Protein AF-A0A529MGY0-F1 (afdb_monomer)

Mean predicted aligned error: 5.22 Å

Sequence (104 aa):
DRMPMLARAEAEGRIRGDITIVPWANPIGRAQYHFGEHQGRFHLGTRNNFNRGFPLLAAPDASLLPDTRLGTPDQRLKIRLLQLSLGHNIVLDLHCDDEGLPYL

Secondary structure (DSSP, 8-state):
---HHHHHHHHTT---S-----TTS-HHHHT-EETTEE--SB-TTT--BTTS-PPPPSSS-GGGSPP-TTS-HHHHHHHHHHHHHTT-S--------SS-----

Radius o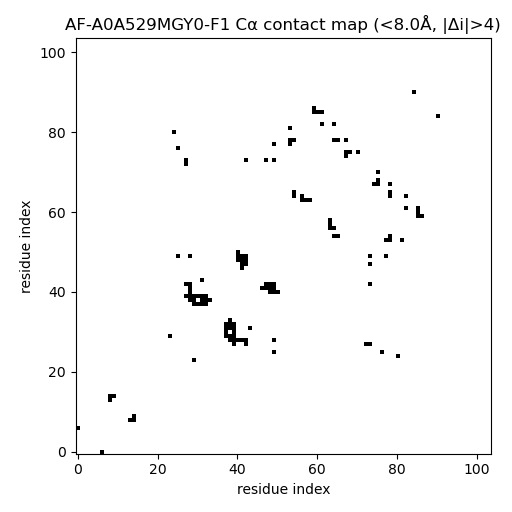f gyration: 16.62 Å; Cα contacts (8 Å, |Δi|>4): 69; chains: 1; bounding box: 34×37×43 Å

Solvent-accessible surface area (backbone atoms only — not comparable to full-atom values): 7188 Å² total; per-residue (Å²): 123,98,52,61,72,58,56,49,34,50,77,69,64,70,58,91,67,91,82,88,82,71,79,69,78,55,59,66,25,74,70,31,64,58,98,86,41,79,43,50,63,37,42,85,92,76,65,45,46,71,93,52,88,68,86,84,63,99,54,89,48,78,86,72,56,80,91,40,91,87,45,53,73,69,54,39,49,47,52,51,53,50,59,70,48,50,89,54,95,74,83,86,84,91,78,88,71,96,83,66,79,85,85,127

Nearest PDB structures (foldseek):
  8ein-assembly2_D  TM=5.910E-01  e=8.935E-02  Acinetobacter baylyi ADP1

Foldseek 3Di:
DVCVVVVVCVVVVVDPDDDDDDPPLPVQQQPDDDPNHRRNQARPVPRHGLPDDQDDAPDLDLVRQDDCPVPDPSNVSSNVVSVVCRPDPDDDDDDDDPDDDPDD

Structure (mmCIF, N/CA/C/O backbone):
data_AF-A0A529MGY0-F1
#
_entry.id   AF-A0A529MGY0-F1
#
loop_
_atom_site.group_PDB
_atom_site.id
_atom_site.type_symbol
_atom_site.label_atom_id
_atom_site.label_alt_id
_atom_site.label_comp_id
_atom_site.label_asym_id
_atom_site.label_entity_id
_atom_site.label_seq_id
_atom_site.pdbx_PDB_ins_code
_atom_site.Cartn_x
_atom_site.Cartn_y
_atom_site.Cartn_z
_atom_site.occupancy
_atom_site.B_iso_or_equiv
_atom_site.auth_seq_id
_atom_site.auth_comp_id
_atom_site.auth_asym_id
_atom_site.auth_atom_id
_atom_site.pdbx_PDB_model_num
ATOM 1 N N . ASP A 1 1 ? 5.292 10.718 19.913 1.00 57.34 1 ASP A N 1
ATOM 2 C CA . ASP A 1 1 ? 4.650 9.559 19.269 1.00 57.34 1 ASP A CA 1
ATOM 3 C C . ASP A 1 1 ? 4.441 9.803 17.789 1.00 57.34 1 ASP A C 1
ATOM 5 O O . ASP A 1 1 ? 4.138 10.934 17.426 1.00 57.34 1 ASP A O 1
ATOM 9 N N . ARG A 1 2 ? 4.616 8.789 16.930 1.00 75.69 2 ARG A N 1
ATOM 10 C CA . ARG A 1 2 ? 4.496 8.971 15.465 1.00 75.69 2 ARG A CA 1
ATOM 11 C C . ARG A 1 2 ? 3.045 9.151 14.990 1.00 75.69 2 ARG A C 1
ATOM 13 O O . ARG A 1 2 ? 2.852 9.600 13.867 1.00 75.69 2 ARG A O 1
ATOM 20 N N . MET A 1 3 ? 2.042 8.836 15.822 1.00 89.06 3 MET A N 1
ATOM 21 C CA . MET A 1 3 ? 0.610 8.951 15.487 1.00 89.06 3 MET A CA 1
ATOM 22 C C . MET A 1 3 ? -0.229 9.392 16.708 1.00 89.06 3 MET A C 1
ATOM 24 O O . MET A 1 3 ? -0.945 8.582 17.298 1.00 89.06 3 MET A O 1
ATOM 28 N N . PRO A 1 4 ? -0.161 10.674 17.116 1.00 93.44 4 PRO A N 1
ATOM 29 C CA . PRO A 1 4 ? -0.720 11.139 18.391 1.00 93.44 4 PRO A CA 1
ATOM 30 C C . PRO A 1 4 ? -2.245 10.989 18.498 1.00 93.44 4 PRO A C 1
ATOM 32 O O . PRO A 1 4 ? -2.763 10.731 19.580 1.00 93.44 4 PRO A O 1
ATOM 35 N N . MET A 1 5 ? -2.978 11.108 17.386 1.00 94.38 5 MET A N 1
ATOM 36 C CA . MET A 1 5 ? -4.437 10.937 17.385 1.00 94.38 5 MET A CA 1
ATOM 37 C C . MET A 1 5 ? -4.866 9.487 17.632 1.00 94.38 5 MET A C 1
ATOM 39 O O . MET A 1 5 ? -5.877 9.266 18.297 1.00 94.38 5 MET A O 1
ATOM 43 N N . LEU A 1 6 ? -4.104 8.513 17.124 1.00 94.00 6 LEU A N 1
ATOM 44 C CA . LEU A 1 6 ? -4.375 7.094 17.357 1.00 94.00 6 LEU A CA 1
ATOM 45 C C . LEU A 1 6 ? -4.012 6.692 18.780 1.00 94.00 6 LEU A C 1
ATOM 47 O O . LEU A 1 6 ? -4.842 6.092 19.449 1.00 94.00 6 LEU A O 1
ATOM 51 N N . ALA A 1 7 ? -2.844 7.118 19.269 1.00 94.06 7 ALA A N 1
ATOM 52 C CA . ALA A 1 7 ? -2.441 6.889 20.657 1.00 94.06 7 ALA A CA 1
ATOM 53 C C . ALA A 1 7 ? -3.474 7.460 21.645 1.00 94.06 7 ALA A C 1
ATOM 55 O O . ALA A 1 7 ? -3.855 6.814 22.616 1.00 94.06 7 ALA A O 1
ATOM 56 N N . ARG A 1 8 ? -4.004 8.657 21.359 1.00 96.50 8 ARG A N 1
ATOM 57 C CA . ARG A 1 8 ? -5.096 9.244 22.142 1.00 96.50 8 ARG A CA 1
ATOM 58 C C . ARG A 1 8 ? -6.384 8.420 22.059 1.00 96.50 8 ARG A C 1
ATOM 60 O O . ARG A 1 8 ? -7.032 8.220 23.077 1.00 96.50 8 ARG A O 1
ATOM 67 N N . ALA A 1 9 ? -6.773 7.961 20.869 1.00 96.50 9 ALA A N 1
ATOM 68 C CA . ALA A 1 9 ? -7.973 7.142 20.700 1.00 96.50 9 ALA A CA 1
ATOM 69 C C . ALA A 1 9 ? -7.871 5.792 21.426 1.00 96.50 9 ALA A C 1
ATOM 71 O O . ALA A 1 9 ? -8.868 5.332 21.979 1.00 96.50 9 ALA A O 1
ATOM 72 N N . GLU A 1 10 ? -6.681 5.191 21.452 1.00 96.00 10 GLU A N 1
ATOM 73 C CA . GLU A 1 10 ? -6.382 3.989 22.231 1.00 96.00 10 GLU A CA 1
ATOM 74 C C . GLU A 1 10 ? -6.509 4.258 23.733 1.00 96.00 10 GLU A C 1
ATOM 76 O O . GLU A 1 10 ? -7.266 3.571 24.415 1.00 96.00 10 GLU A O 1
ATOM 81 N N . ALA A 1 11 ? -5.853 5.312 24.232 1.00 96.38 11 ALA A N 1
ATOM 82 C CA . ALA A 1 11 ? -5.909 5.703 25.641 1.00 96.38 11 ALA A CA 1
ATOM 83 C C . ALA A 1 11 ? -7.336 6.041 26.118 1.00 96.38 11 ALA A C 1
ATOM 85 O O . ALA A 1 11 ? -7.676 5.819 27.276 1.00 96.38 11 ALA A O 1
ATOM 86 N N . GLU A 1 12 ? -8.182 6.558 25.223 1.00 97.94 12 GLU A N 1
ATOM 87 C CA . GLU A 1 12 ? -9.600 6.845 25.476 1.00 97.94 12 GLU A CA 1
ATOM 88 C C . GLU A 1 12 ? -10.515 5.613 25.293 1.00 97.94 12 GLU A C 1
ATOM 90 O O . GLU A 1 12 ? -11.733 5.738 25.416 1.00 97.94 12 GLU A O 1
ATOM 95 N N . GLY A 1 13 ? -9.975 4.432 24.964 1.00 97.62 13 GLY A N 1
ATOM 96 C CA . GLY A 1 13 ? -10.754 3.205 24.750 1.00 97.62 13 GLY A CA 1
ATOM 97 C C . GLY A 1 13 ? -11.669 3.240 23.518 1.00 97.62 13 GLY A C 1
ATOM 98 O O . GLY A 1 13 ? -12.624 2.469 23.426 1.00 97.62 13 GLY A O 1
ATOM 99 N N . ARG A 1 14 ? -11.413 4.142 22.560 1.00 97.81 14 ARG A N 1
ATOM 100 C CA . ARG A 1 14 ? -12.223 4.299 21.336 1.00 97.81 14 ARG A CA 1
ATOM 101 C C . ARG A 1 14 ? -11.855 3.303 20.235 1.00 97.81 14 ARG A C 1
ATOM 103 O O . ARG A 1 14 ? -12.626 3.133 19.290 1.00 97.81 14 ARG A O 1
ATOM 110 N N . ILE A 1 15 ? -10.696 2.657 20.338 1.00 96.50 15 ILE A N 1
ATOM 111 C CA . ILE A 1 15 ? -10.249 1.613 19.412 1.00 96.50 15 ILE A CA 1
ATOM 112 C C . ILE A 1 15 ? -10.781 0.266 19.907 1.00 96.50 15 ILE A C 1
ATOM 114 O O . ILE A 1 15 ? -10.447 -0.180 20.997 1.00 96.50 15 ILE A O 1
ATOM 118 N N . ARG A 1 16 ? -11.646 -0.364 19.104 1.00 95.12 16 ARG A N 1
ATOM 119 C CA . ARG A 1 16 ? -12.343 -1.617 19.458 1.00 95.12 16 ARG A CA 1
ATOM 120 C C . ARG A 1 16 ? -11.742 -2.869 18.811 1.00 95.12 16 ARG A C 1
ATOM 122 O O . ARG A 1 16 ? -12.314 -3.945 18.938 1.00 95.12 16 ARG A O 1
ATOM 129 N N . GLY A 1 17 ? -10.647 -2.722 18.078 1.00 93.75 17 GLY A N 1
ATOM 130 C CA . GLY A 1 17 ? -9.986 -3.808 17.365 1.00 93.75 17 GLY A CA 1
ATOM 131 C C . GLY A 1 17 ? -8.647 -3.358 16.797 1.00 93.75 17 GLY A C 1
ATOM 132 O O . GLY A 1 17 ? -8.310 -2.175 16.865 1.00 93.75 17 GLY A O 1
ATOM 133 N N . ASP A 1 18 ? -7.907 -4.307 16.238 1.00 93.94 18 ASP A N 1
ATOM 134 C CA . ASP A 1 18 ? -6.545 -4.073 15.772 1.00 93.94 18 ASP A CA 1
ATOM 135 C C . ASP A 1 18 ? -6.502 -3.148 14.550 1.00 93.94 18 ASP A C 1
ATOM 137 O O . ASP A 1 18 ? -7.335 -3.224 13.642 1.00 93.94 18 ASP A O 1
ATOM 141 N N . ILE A 1 19 ? -5.493 -2.276 14.521 1.00 94.94 19 ILE A N 1
ATOM 142 C CA . ILE A 1 19 ? -5.232 -1.367 13.404 1.00 94.94 19 ILE A CA 1
ATOM 143 C C . ILE A 1 19 ? -3.812 -1.612 12.899 1.00 94.94 19 ILE A C 1
ATOM 145 O O . ILE A 1 19 ? -2.834 -1.293 13.573 1.00 94.94 19 ILE A O 1
ATOM 149 N N . THR A 1 20 ? -3.698 -2.116 11.671 1.00 95.50 20 THR A N 1
ATOM 150 C CA . THR A 1 20 ? -2.418 -2.221 10.961 1.00 95.50 20 THR A CA 1
ATOM 151 C C . THR A 1 20 ? -2.220 -1.004 10.065 1.00 95.50 20 THR A C 1
ATOM 153 O O . THR A 1 20 ? -3.080 -0.676 9.252 1.00 95.50 20 THR A O 1
ATOM 156 N N . ILE A 1 21 ? -1.068 -0.337 10.180 1.00 94.50 21 ILE A N 1
ATOM 157 C CA . ILE A 1 21 ? -0.750 0.870 9.403 1.00 94.50 21 ILE A CA 1
ATOM 158 C C . ILE A 1 21 ? 0.510 0.622 8.594 1.00 94.50 21 ILE A C 1
ATOM 160 O O . ILE A 1 21 ? 1.566 0.309 9.143 1.00 94.50 21 ILE A O 1
ATOM 164 N N . VAL A 1 22 ? 0.400 0.803 7.280 1.00 95.81 22 VAL A N 1
ATOM 165 C CA . VAL A 1 22 ? 1.500 0.614 6.332 1.00 95.81 22 VAL A CA 1
ATOM 166 C C . VAL A 1 22 ? 1.872 1.974 5.735 1.00 95.8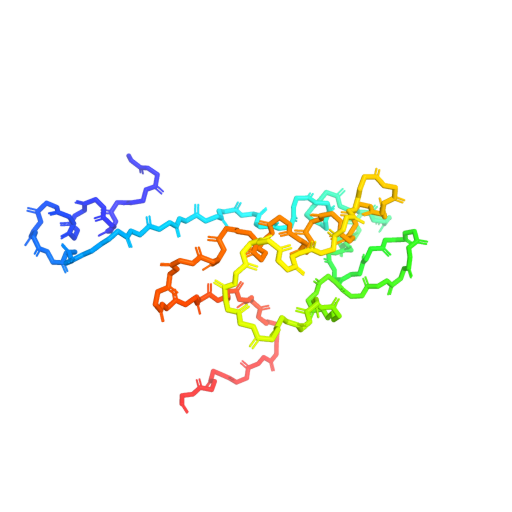1 22 VAL A C 1
ATOM 168 O O . VAL A 1 22 ? 1.390 2.334 4.659 1.00 95.81 22 VAL A O 1
ATOM 171 N N . PRO A 1 23 ? 2.698 2.782 6.427 1.00 92.56 23 PRO A N 1
ATOM 172 C CA . PRO A 1 23 ? 3.128 4.057 5.881 1.00 92.56 23 PRO A CA 1
ATOM 173 C C . PRO A 1 23 ? 4.039 3.813 4.680 1.00 92.56 23 PRO A C 1
ATOM 175 O O . PRO A 1 23 ? 4.839 2.876 4.675 1.00 92.56 23 PRO A O 1
ATOM 178 N N . TRP A 1 24 ? 3.958 4.691 3.680 1.00 92.44 24 TRP A N 1
ATOM 179 C CA . TRP A 1 24 ? 4.788 4.592 2.476 1.00 92.44 24 TRP A CA 1
ATOM 180 C C . TRP A 1 24 ? 4.658 3.232 1.782 1.00 92.44 24 TRP A C 1
ATOM 182 O O . TRP A 1 24 ? 5.663 2.629 1.405 1.00 92.44 24 TRP A O 1
ATOM 192 N N . ALA A 1 25 ? 3.414 2.772 1.614 1.00 96.25 25 ALA A N 1
ATOM 193 C CA . ALA A 1 25 ? 3.070 1.461 1.068 1.00 96.25 25 ALA A CA 1
ATOM 194 C C . ALA A 1 25 ? 3.806 1.125 -0.237 1.00 96.25 25 ALA A C 1
ATOM 196 O O . ALA A 1 25 ? 4.141 -0.031 -0.449 1.00 96.25 25 ALA A O 1
ATOM 197 N N . ASN A 1 26 ? 4.124 2.120 -1.073 1.00 96.88 26 ASN A N 1
ATOM 198 C CA . ASN A 1 26 ? 4.948 1.963 -2.270 1.00 96.88 26 ASN A CA 1
ATOM 199 C C . ASN A 1 26 ? 6.334 2.634 -2.118 1.00 96.88 26 ASN A C 1
ATOM 201 O O . ASN A 1 26 ? 6.535 3.751 -2.610 1.00 96.88 26 ASN A O 1
ATOM 205 N N . PRO A 1 27 ? 7.321 1.976 -1.479 1.00 96.25 27 PRO A N 1
ATOM 206 C CA . PRO A 1 27 ? 8.657 2.548 -1.323 1.00 96.25 27 PRO A CA 1
ATOM 207 C C . PRO A 1 27 ? 9.427 2.639 -2.648 1.00 96.25 27 PRO A C 1
ATOM 209 O O . PRO A 1 27 ? 10.302 3.493 -2.768 1.00 96.25 27 PRO A O 1
ATOM 212 N N . ILE A 1 28 ? 9.099 1.794 -3.637 1.00 96.06 28 ILE A N 1
ATOM 213 C CA . ILE A 1 28 ? 9.726 1.805 -4.968 1.00 96.06 28 ILE A CA 1
ATOM 214 C C . ILE A 1 28 ? 9.323 3.081 -5.705 1.00 96.06 28 ILE A C 1
ATOM 216 O O . ILE A 1 28 ? 10.188 3.862 -6.083 1.00 96.06 28 ILE A O 1
ATOM 220 N N . GLY A 1 29 ? 8.018 3.326 -5.849 1.00 95.62 29 GLY A N 1
ATOM 221 C CA . GLY A 1 29 ? 7.498 4.534 -6.486 1.00 95.62 29 GLY A CA 1
ATOM 222 C C . GLY A 1 29 ? 7.963 5.802 -5.777 1.00 95.62 29 GLY A C 1
ATOM 223 O O . GLY A 1 29 ? 8.430 6.712 -6.447 1.00 95.62 29 GLY A O 1
ATOM 224 N N . ARG A 1 30 ? 7.951 5.821 -4.434 1.00 95.06 30 ARG A N 1
ATOM 225 C CA . ARG A 1 30 ? 8.442 6.958 -3.633 1.00 95.06 30 ARG A CA 1
ATOM 226 C C . ARG A 1 30 ? 9.902 7.323 -3.929 1.00 95.06 30 ARG A C 1
ATOM 228 O O . ARG A 1 30 ? 10.281 8.479 -3.807 1.00 95.06 30 ARG A O 1
ATOM 235 N N . ALA A 1 31 ? 10.737 6.336 -4.249 1.00 95.56 31 ALA A N 1
ATOM 236 C CA . ALA A 1 31 ? 12.155 6.542 -4.534 1.00 95.56 31 ALA A CA 1
ATOM 237 C C . ALA A 1 31 ? 12.449 6.762 -6.032 1.00 95.56 31 ALA A C 1
ATOM 239 O O . ALA A 1 31 ? 13.609 6.952 -6.395 1.00 95.56 31 ALA A O 1
ATOM 240 N N . GLN A 1 32 ? 11.439 6.730 -6.910 1.00 95.94 32 GLN A N 1
ATOM 241 C CA . GLN A 1 32 ? 11.619 6.947 -8.345 1.00 95.94 32 GLN A CA 1
ATOM 242 C C . GLN A 1 32 ? 11.574 8.438 -8.675 1.00 95.94 32 GLN A C 1
ATOM 244 O O . GLN A 1 32 ? 10.518 9.069 -8.629 1.00 95.94 32 GLN A O 1
ATOM 249 N N . TYR A 1 33 ? 12.720 8.966 -9.096 1.00 95.50 33 TYR A N 1
A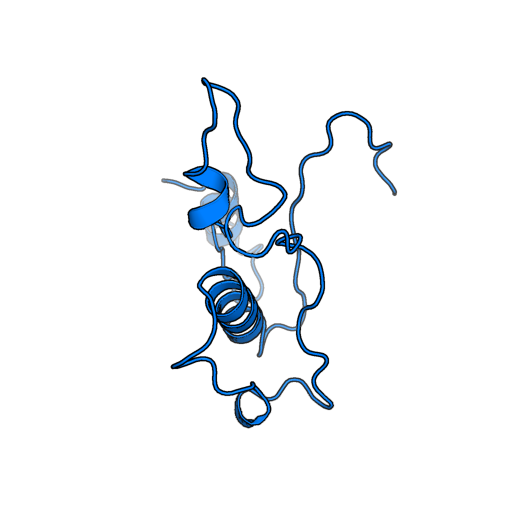TOM 250 C CA . TYR A 1 33 ? 12.853 10.308 -9.649 1.00 95.50 33 TYR A CA 1
ATOM 251 C C . TYR A 1 33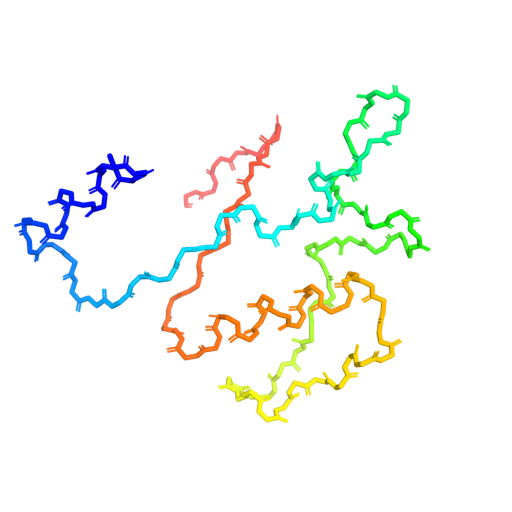 ? 13.478 10.235 -11.038 1.00 95.50 33 TYR A C 1
ATOM 253 O O . TYR A 1 33 ? 14.399 9.452 -11.278 1.00 95.50 33 TYR A O 1
ATOM 261 N N . HIS A 1 34 ? 12.988 11.061 -11.954 1.00 92.88 34 HIS A N 1
ATOM 262 C CA . HIS A 1 34 ? 13.528 11.191 -13.298 1.00 92.88 34 HIS A CA 1
ATOM 263 C C . HIS A 1 34 ? 13.657 12.674 -13.637 1.00 92.88 34 HIS A C 1
ATOM 265 O O . HIS A 1 34 ? 12.666 13.393 -13.619 1.00 92.88 34 HIS A O 1
ATOM 271 N N . PHE A 1 35 ? 14.885 13.137 -13.889 1.00 93.06 35 PHE A N 1
ATOM 272 C CA . PHE A 1 35 ? 15.197 14.561 -14.095 1.00 93.06 35 PHE A CA 1
ATOM 273 C C . PHE A 1 35 ? 14.669 15.497 -12.991 1.00 93.06 35 PHE A C 1
ATOM 275 O O . PHE A 1 35 ? 14.234 16.605 -13.267 1.00 93.06 35 PHE A O 1
ATOM 282 N N . GLY A 1 36 ? 14.712 15.053 -11.730 1.00 93.75 36 GLY A N 1
ATOM 283 C CA . GLY A 1 36 ? 14.214 15.824 -10.582 1.00 93.75 36 GLY A CA 1
ATOM 284 C C . GLY A 1 36 ? 12.711 15.679 -10.329 1.00 93.75 36 GLY A C 1
ATOM 285 O O . GLY A 1 36 ? 12.265 15.937 -9.216 1.00 93.75 36 GLY A O 1
ATOM 286 N N . GLU A 1 37 ? 11.956 15.161 -11.297 1.00 92.69 37 GLU A N 1
ATOM 287 C CA . GLU A 1 37 ? 10.520 14.933 -11.167 1.00 92.69 37 GLU A CA 1
ATOM 288 C C . GLU A 1 37 ? 10.223 13.578 -10.525 1.00 92.69 37 GLU A C 1
ATOM 290 O O . GLU A 1 37 ? 10.809 12.552 -10.886 1.00 92.69 37 GLU A O 1
ATOM 295 N N . HIS A 1 38 ? 9.278 13.552 -9.588 1.00 93.56 38 HIS A N 1
ATOM 296 C CA . HIS A 1 38 ? 8.849 12.319 -8.936 1.00 93.56 38 HIS A CA 1
ATOM 297 C C . HIS A 1 38 ? 7.969 11.479 -9.874 1.00 93.56 38 HIS A C 1
ATOM 299 O O . HIS A 1 38 ? 6.962 11.944 -10.400 1.00 93.56 38 HIS A O 1
ATOM 305 N N . GLN A 1 39 ? 8.321 10.205 -10.050 1.00 94.44 39 GLN A N 1
ATOM 306 C CA . GLN A 1 39 ? 7.645 9.264 -10.947 1.00 94.44 39 GLN A CA 1
ATOM 307 C C . GLN A 1 39 ? 7.053 8.091 -10.158 1.00 94.44 39 GLN A C 1
ATOM 309 O O . GLN A 1 39 ? 7.411 6.931 -10.354 1.00 94.44 39 GLN A O 1
ATOM 314 N N . GLY A 1 40 ? 6.136 8.387 -9.235 1.00 93.69 40 GLY A N 1
ATOM 315 C CA . GLY A 1 40 ? 5.589 7.390 -8.305 1.00 93.69 40 GLY A CA 1
ATOM 316 C C . GLY A 1 40 ? 4.411 6.556 -8.823 1.00 93.69 40 GLY A C 1
ATOM 317 O O . GLY A 1 40 ? 4.045 5.567 -8.189 1.00 93.69 40 GLY A O 1
ATOM 318 N N . ARG A 1 41 ? 3.799 6.931 -9.956 1.00 94.38 41 ARG A N 1
ATOM 319 C CA . ARG A 1 41 ? 2.543 6.319 -10.443 1.00 94.38 41 ARG A CA 1
ATOM 320 C C . ARG A 1 41 ? 2.743 4.973 -11.143 1.00 94.38 41 ARG A C 1
ATOM 322 O O . ARG A 1 41 ? 1.905 4.076 -11.017 1.00 94.38 41 ARG A O 1
ATOM 329 N N . PHE A 1 42 ? 3.849 4.823 -11.867 1.00 96.44 42 PHE A N 1
ATOM 330 C CA . PHE A 1 42 ? 4.159 3.637 -12.662 1.00 96.44 42 PHE A CA 1
ATOM 331 C C . PHE A 1 42 ? 5.559 3.120 -12.334 1.00 96.44 42 PHE A C 1
ATOM 333 O O . PHE 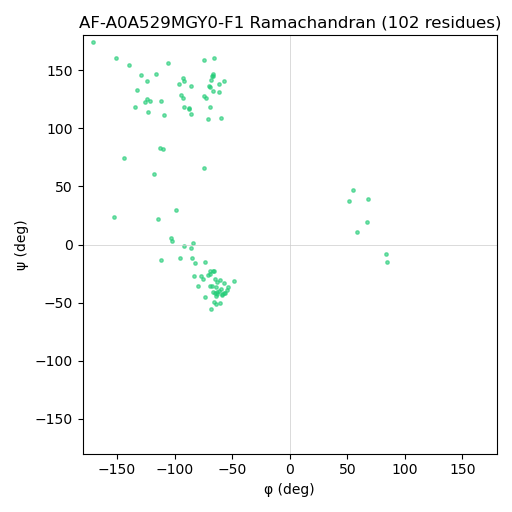A 1 42 ? 6.474 3.898 -12.073 1.00 96.44 42 PHE A O 1
ATOM 340 N N . HIS A 1 43 ? 5.748 1.806 -12.368 1.00 97.00 43 HIS A N 1
ATOM 341 C CA . HIS A 1 43 ? 7.071 1.201 -12.246 1.00 97.00 43 HIS A CA 1
ATOM 342 C C . HIS A 1 43 ? 7.870 1.435 -13.535 1.00 97.00 43 HIS A C 1
ATOM 344 O O . HIS A 1 43 ? 7.402 1.076 -14.615 1.00 97.00 43 HIS A O 1
ATOM 350 N N . LEU A 1 44 ? 9.076 2.007 -13.445 1.00 95.50 44 LEU A N 1
ATOM 351 C CA . LEU A 1 44 ? 9.834 2.428 -14.636 1.00 95.50 44 LEU A CA 1
ATOM 352 C C . LEU A 1 44 ? 10.182 1.262 -15.575 1.00 95.50 44 LEU A C 1
ATOM 354 O O . LEU A 1 44 ? 10.079 1.399 -16.792 1.00 95.50 44 LEU A O 1
ATOM 358 N N . GLY A 1 45 ? 10.554 0.105 -15.018 1.00 94.19 45 GLY A N 1
ATOM 359 C CA . GLY A 1 45 ? 10.996 -1.047 -15.811 1.00 94.19 45 GLY A CA 1
ATOM 360 C C . GLY A 1 45 ? 9.869 -1.800 -16.524 1.00 94.19 45 GLY A C 1
ATOM 361 O O . GLY A 1 45 ? 10.094 -2.379 -17.580 1.00 94.19 45 GLY A O 1
ATOM 362 N N . THR A 1 46 ? 8.655 -1.798 -15.966 1.00 95.50 46 THR A N 1
ATOM 363 C CA . THR A 1 46 ? 7.517 -2.582 -16.497 1.00 95.50 46 THR A CA 1
ATOM 364 C C . THR A 1 46 ? 6.407 -1.713 -17.069 1.00 95.50 46 THR A C 1
ATOM 366 O O . THR A 1 46 ? 5.520 -2.229 -17.739 1.00 95.50 46 THR A O 1
ATOM 369 N N . ARG A 1 47 ? 6.428 -0.403 -16.791 1.00 95.75 47 ARG A N 1
ATOM 370 C CA . ARG A 1 47 ? 5.350 0.561 -17.071 1.00 95.75 47 ARG A CA 1
ATOM 371 C C . ARG A 1 47 ? 4.010 0.217 -16.417 1.00 95.75 47 ARG A C 1
ATOM 373 O O . ARG A 1 47 ? 3.004 0.864 -16.696 1.00 95.75 47 ARG A O 1
ATOM 380 N N . ASN A 1 48 ? 3.983 -0.757 -15.511 1.00 96.75 48 ASN A N 1
ATOM 381 C CA . ASN A 1 48 ? 2.779 -1.104 -14.775 1.00 96.75 48 ASN A CA 1
ATOM 382 C C . ASN A 1 48 ? 2.424 0.009 -13.794 1.00 96.75 48 ASN A C 1
ATOM 384 O O . ASN A 1 48 ? 3.275 0.489 -13.044 1.00 96.75 48 ASN A O 1
ATOM 388 N N . ASN A 1 49 ? 1.143 0.369 -13.745 1.00 96.50 49 ASN A N 1
ATOM 389 C CA . ASN A 1 49 ? 0.628 1.220 -12.682 1.00 96.50 49 ASN A CA 1
ATOM 390 C C . ASN A 1 49 ? 0.698 0.447 -11.355 1.00 96.50 4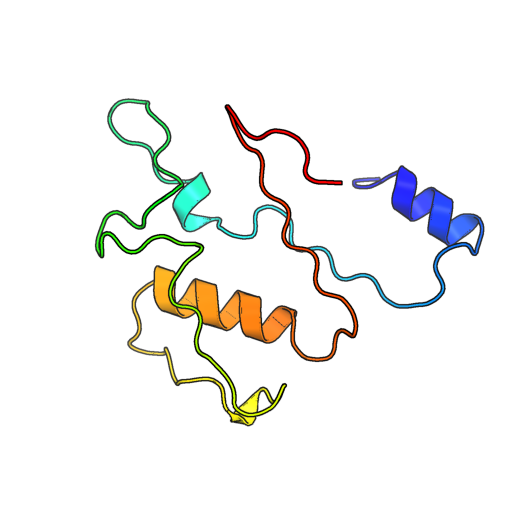9 ASN A C 1
ATOM 392 O O . ASN A 1 49 ? 0.284 -0.720 -11.286 1.00 96.50 49 ASN A O 1
ATOM 396 N N . PHE A 1 50 ? 1.232 1.077 -10.307 1.00 96.75 50 PHE A N 1
ATOM 397 C CA . PHE A 1 50 ? 1.359 0.431 -8.999 1.00 96.75 50 PHE A CA 1
ATOM 398 C C . PHE A 1 50 ? -0.001 0.117 -8.364 1.00 96.75 50 PHE A C 1
ATOM 400 O O . PHE A 1 50 ? -0.116 -0.898 -7.686 1.00 96.75 50 PHE A O 1
ATOM 407 N N . ASN A 1 51 ? -1.037 0.909 -8.660 1.00 95.62 51 ASN A N 1
ATOM 408 C CA . ASN A 1 51 ? -2.404 0.721 -8.174 1.00 95.62 51 ASN A CA 1
ATOM 409 C C . ASN A 1 51 ? -3.333 0.025 -9.200 1.00 95.62 51 ASN A C 1
ATOM 411 O O . ASN A 1 51 ? -4.528 0.313 -9.28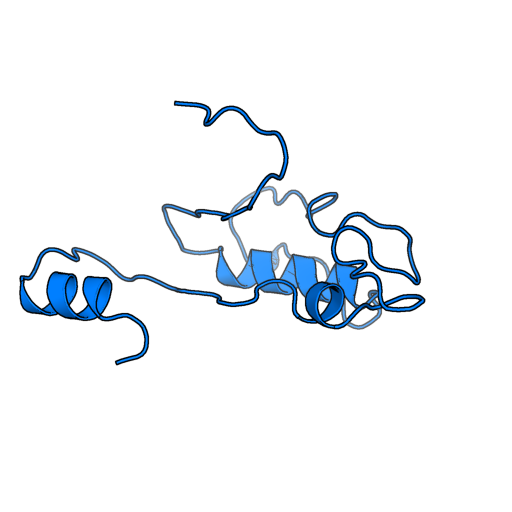6 1.00 95.62 51 ASN A O 1
ATOM 415 N N . ARG A 1 52 ? -2.802 -0.839 -10.076 1.00 95.50 52 ARG A N 1
ATOM 416 C CA . ARG A 1 52 ? -3.602 -1.657 -11.014 1.00 95.50 52 ARG A CA 1
ATOM 417 C C . ARG A 1 52 ? -3.048 -3.071 -11.123 1.00 95.50 52 ARG A C 1
ATOM 419 O O . ARG A 1 52 ? -1.852 -3.283 -10.943 1.00 95.50 52 ARG A O 1
ATOM 426 N N . GLY A 1 53 ? -3.900 -4.030 -11.481 1.00 93.69 53 GLY A N 1
ATOM 427 C CA . GLY A 1 53 ? -3.477 -5.415 -11.713 1.00 93.69 53 GLY A CA 1
ATOM 428 C C . GLY A 1 53 ? -3.017 -6.128 -10.441 1.00 93.69 53 GLY A C 1
ATOM 429 O O . GLY A 1 53 ? -2.023 -6.850 -10.471 1.00 93.69 53 GLY A O 1
ATOM 430 N N . PHE A 1 54 ? -3.698 -5.889 -9.317 1.00 95.81 54 PHE A N 1
ATOM 431 C CA . PHE A 1 54 ? -3.608 -6.793 -8.172 1.00 95.81 54 PHE A CA 1
ATOM 432 C C . PHE A 1 54 ? -4.247 -8.142 -8.544 1.00 95.81 54 PHE A C 1
ATOM 434 O O . PHE A 1 54 ? -5.222 -8.146 -9.302 1.00 95.81 54 PHE A O 1
ATOM 441 N N . PRO A 1 55 ? -3.727 -9.277 -8.045 1.00 93.81 55 PRO A N 1
ATOM 442 C CA . PRO A 1 55 ? -4.371 -10.566 -8.260 1.00 93.81 55 PRO A CA 1
ATOM 443 C C . PRO A 1 55 ? -5.769 -10.578 -7.652 1.00 93.81 55 PRO A C 1
ATOM 445 O O . PRO A 1 55 ? -5.969 -10.116 -6.529 1.00 93.81 55 PRO A O 1
ATOM 448 N N . LEU A 1 56 ? -6.715 -11.158 -8.382 1.00 93.81 56 LEU A N 1
ATOM 449 C CA . LEU A 1 56 ? -8.030 -11.466 -7.849 1.00 93.81 56 LEU A CA 1
ATOM 450 C C . LEU A 1 56 ? -7.970 -12.845 -7.191 1.00 93.81 56 LEU A C 1
ATOM 452 O O . LEU A 1 56 ? -7.690 -13.837 -7.862 1.00 93.81 56 LEU A O 1
ATOM 456 N N . LEU A 1 57 ? -8.215 -12.901 -5.885 1.00 94.12 57 LEU A N 1
ATOM 457 C CA . LEU A 1 57 ? -8.293 -14.161 -5.151 1.00 94.12 57 LEU A CA 1
ATOM 458 C C . LEU A 1 57 ? -9.745 -14.639 -5.109 1.00 94.12 57 LEU A C 1
ATOM 460 O O . LEU A 1 57 ? -10.660 -13.833 -4.955 1.00 94.12 57 LEU A O 1
ATOM 464 N N . ALA A 1 58 ? -9.956 -15.952 -5.204 1.00 94.75 58 ALA A N 1
ATOM 465 C CA . ALA A 1 58 ? -11.291 -16.545 -5.085 1.00 94.75 58 ALA A CA 1
ATOM 466 C C . ALA A 1 58 ? -11.861 -16.450 -3.654 1.00 94.75 58 ALA A C 1
ATOM 468 O O . ALA A 1 58 ? -13.072 -16.494 -3.461 1.00 94.75 58 ALA A O 1
ATOM 469 N N . ALA A 1 59 ? -10.982 -16.317 -2.660 1.00 94.12 59 ALA A N 1
ATOM 470 C CA . ALA A 1 59 ? -11.295 -16.124 -1.251 1.00 94.12 59 ALA A CA 1
ATOM 471 C C . ALA A 1 59 ? -10.160 -15.315 -0.592 1.00 94.12 59 ALA A C 1
ATOM 473 O O . ALA A 1 59 ? -9.054 -15.283 -1.141 1.00 94.12 59 ALA A O 1
ATOM 474 N N . PRO A 1 60 ? -10.381 -14.676 0.572 1.00 91.50 60 PRO A N 1
ATOM 475 C CA . PRO A 1 60 ? -9.331 -13.980 1.315 1.00 91.50 60 PRO A CA 1
ATOM 476 C C . PRO A 1 60 ? -8.393 -14.979 2.019 1.00 91.50 60 PRO A C 1
ATOM 478 O O . PRO A 1 60 ? -8.336 -15.047 3.244 1.00 91.50 60 PRO A O 1
ATOM 481 N N . ASP A 1 61 ? -7.656 -15.760 1.230 1.00 94.19 61 ASP A N 1
ATOM 482 C CA . ASP A 1 61 ? -6.749 -16.808 1.690 1.00 94.19 61 ASP A CA 1
ATOM 483 C C . ASP A 1 61 ? -5.332 -16.575 1.151 1.00 94.19 61 ASP A C 1
ATOM 485 O O . ASP A 1 61 ? -5.103 -16.461 -0.055 1.00 94.19 61 ASP A O 1
ATOM 489 N N . ALA A 1 62 ? -4.363 -16.526 2.067 1.00 92.94 62 ALA A N 1
ATOM 490 C CA . ALA A 1 62 ? -2.956 -16.326 1.747 1.00 92.94 62 ALA A CA 1
ATOM 491 C C . ALA A 1 62 ? -2.358 -17.497 0.952 1.00 92.94 62 ALA A C 1
ATOM 493 O O . ALA A 1 62 ? -1.379 -17.301 0.232 1.00 92.94 62 ALA A O 1
ATOM 494 N N . SER A 1 63 ? -2.947 -18.693 1.041 1.00 94.25 63 SER A N 1
ATOM 495 C CA . SER A 1 63 ? -2.526 -19.858 0.258 1.00 94.25 63 SER A CA 1
ATOM 496 C C . SER A 1 63 ? -2.771 -19.684 -1.249 1.00 94.25 63 SER A C 1
ATOM 498 O O . SER A 1 63 ? -2.077 -20.296 -2.058 1.00 94.25 63 SER A O 1
ATOM 500 N N . LEU A 1 64 ? -3.710 -18.806 -1.631 1.00 95.69 64 LEU A N 1
ATOM 501 C CA . LEU A 1 64 ? -4.074 -18.521 -3.023 1.00 95.69 64 LEU A CA 1
ATOM 502 C C . LEU A 1 64 ? -3.183 -17.460 -3.680 1.00 95.69 64 LEU A C 1
ATOM 504 O O . LEU A 1 64 ? -3.369 -17.127 -4.852 1.00 95.69 64 LEU A O 1
ATOM 508 N N . LEU A 1 65 ? -2.240 -16.886 -2.935 1.00 94.94 65 LEU A N 1
ATOM 509 C CA . LEU A 1 65 ? -1.361 -15.858 -3.469 1.00 94.94 65 LEU A CA 1
ATOM 510 C C . LEU A 1 65 ? -0.384 -16.456 -4.488 1.00 94.94 65 LEU A C 1
ATOM 512 O O . LEU A 1 65 ? 0.218 -17.499 -4.228 1.00 94.94 65 LEU A O 1
ATOM 516 N N . PRO A 1 66 ? -0.169 -15.787 -5.633 1.00 94.12 66 PRO A N 1
ATOM 517 C CA . PRO A 1 66 ? 0.766 -16.274 -6.635 1.00 94.12 66 PRO A CA 1
ATOM 518 C C . PRO A 1 66 ? 2.205 -16.239 -6.106 1.00 94.12 66 PRO A C 1
ATOM 520 O O . PRO A 1 66 ? 2.598 -15.323 -5.377 1.00 94.12 66 PRO A O 1
ATOM 523 N N . ASP A 1 67 ? 3.020 -17.206 -6.532 1.00 92.94 67 ASP A N 1
ATOM 524 C CA . ASP A 1 67 ? 4.457 -17.182 -6.264 1.00 92.94 67 ASP A CA 1
ATOM 525 C C . ASP A 1 67 ? 5.126 -16.059 -7.069 1.00 92.94 67 ASP A C 1
ATOM 527 O O . ASP A 1 67 ? 5.121 -16.055 -8.300 1.00 92.94 67 ASP A O 1
ATOM 531 N N . THR A 1 68 ? 5.734 -15.106 -6.363 1.00 91.19 68 THR A N 1
ATOM 532 C CA . THR A 1 68 ? 6.470 -13.989 -6.966 1.00 91.19 68 THR A CA 1
ATOM 533 C C . THR A 1 68 ? 7.969 -14.014 -6.679 1.00 91.19 68 THR A C 1
ATOM 535 O O . THR A 1 68 ? 8.617 -12.974 -6.796 1.00 91.19 68 THR A O 1
ATOM 538 N N . ARG A 1 69 ? 8.565 -15.166 -6.332 1.00 90.62 69 ARG A N 1
ATOM 539 C CA . ARG A 1 69 ? 10.032 -15.296 -6.164 1.00 90.62 69 ARG A CA 1
ATOM 540 C C . ARG A 1 69 ? 10.810 -14.813 -7.390 1.00 90.62 69 ARG A C 1
ATOM 542 O O . ARG A 1 69 ? 11.851 -14.183 -7.239 1.00 90.62 69 ARG A O 1
ATOM 549 N N . LEU A 1 70 ? 10.270 -15.060 -8.584 1.00 92.38 70 LEU A N 1
ATOM 550 C CA . LEU A 1 70 ? 10.810 -14.594 -9.867 1.00 92.38 70 LEU A CA 1
ATOM 551 C C . LEU A 1 70 ? 10.037 -13.395 -10.448 1.00 92.38 70 LEU A C 1
ATOM 553 O O . LEU A 1 70 ? 10.300 -12.977 -11.572 1.00 92.38 70 LEU A O 1
ATOM 557 N N . GLY A 1 71 ? 9.076 -12.843 -9.700 1.00 93.00 71 GLY A N 1
ATOM 558 C CA . GLY A 1 71 ? 8.277 -11.700 -10.134 1.00 93.00 71 GLY A CA 1
ATOM 559 C C . GLY A 1 71 ? 9.060 -10.390 -10.077 1.00 93.00 71 GLY A C 1
ATOM 560 O O . GLY A 1 71 ? 10.031 -10.261 -9.329 1.00 93.00 71 GLY A O 1
ATOM 561 N N . THR A 1 72 ? 8.623 -9.390 -10.834 1.00 96.19 72 THR A N 1
ATOM 562 C CA . THR A 1 72 ? 9.201 -8.040 -10.830 1.00 96.19 72 THR A CA 1
ATOM 563 C C . THR A 1 72 ? 8.980 -7.337 -9.480 1.00 96.19 72 THR A C 1
ATOM 565 O O . THR A 1 72 ? 8.104 -7.736 -8.703 1.00 96.19 72 THR A O 1
ATOM 568 N N . PRO A 1 73 ? 9.749 -6.281 -9.146 1.00 95.69 73 PRO A N 1
ATOM 569 C CA . PRO A 1 73 ? 9.569 -5.561 -7.885 1.00 95.69 73 PRO A CA 1
ATOM 570 C C . PRO A 1 73 ? 8.138 -5.050 -7.660 1.00 95.69 73 PRO A C 1
ATOM 572 O O . PRO A 1 73 ? 7.630 -5.157 -6.545 1.00 95.69 73 PRO A O 1
ATOM 575 N N . ASP A 1 74 ? 7.459 -4.564 -8.706 1.00 96.19 74 ASP A N 1
ATOM 576 C CA . ASP A 1 74 ? 6.063 -4.123 -8.620 1.00 96.19 74 ASP A CA 1
ATOM 577 C C . ASP A 1 74 ? 5.087 -5.279 -8.359 1.00 96.19 74 ASP A C 1
ATOM 579 O O . ASP A 1 74 ? 4.135 -5.109 -7.598 1.00 96.19 74 ASP A O 1
ATOM 583 N N . GLN A 1 75 ? 5.338 -6.468 -8.916 1.00 96.88 75 GLN A N 1
ATOM 584 C CA . GLN A 1 75 ? 4.538 -7.661 -8.622 1.00 96.88 75 GLN A CA 1
ATOM 585 C C . GLN A 1 75 ? 4.710 -8.088 -7.163 1.00 96.88 75 GLN A C 1
ATOM 587 O O . GLN A 1 75 ? 3.719 -8.247 -6.453 1.00 96.88 75 GLN A O 1
ATOM 592 N N . ARG A 1 76 ? 5.955 -8.201 -6.681 1.00 96.88 76 ARG A N 1
ATOM 593 C CA . ARG A 1 76 ? 6.229 -8.565 -5.279 1.00 96.88 76 ARG A CA 1
ATOM 594 C C . ARG A 1 76 ? 5.626 -7.564 -4.298 1.00 96.88 76 ARG A C 1
ATOM 596 O O . ARG A 1 76 ? 5.105 -7.967 -3.261 1.00 96.88 76 ARG A O 1
ATOM 603 N N . LEU A 1 77 ? 5.661 -6.272 -4.633 1.00 96.94 77 LEU A N 1
ATOM 604 C CA . LEU A 1 77 ? 5.022 -5.228 -3.840 1.00 96.94 77 LEU A CA 1
ATOM 605 C C . LEU A 1 77 ? 3.506 -5.445 -3.733 1.00 96.94 77 LEU A C 1
ATOM 607 O O . LEU A 1 77 ? 2.972 -5.453 -2.626 1.00 96.94 77 LEU A O 1
ATOM 611 N N . LYS A 1 78 ? 2.818 -5.663 -4.862 1.00 96.81 78 LYS A N 1
ATOM 612 C CA . LYS A 1 78 ? 1.364 -5.898 -4.884 1.00 96.81 78 LYS A CA 1
ATOM 613 C C . LYS A 1 78 ? 0.974 -7.111 -4.043 1.00 96.81 78 LYS A C 1
ATOM 615 O O . LYS A 1 78 ? 0.036 -7.025 -3.257 1.00 96.81 78 LYS A O 1
ATOM 620 N N . ILE A 1 79 ? 1.730 -8.207 -4.148 1.00 97.00 79 ILE A N 1
ATOM 621 C CA . ILE A 1 79 ? 1.497 -9.401 -3.324 1.00 97.00 79 ILE A CA 1
ATOM 622 C C . ILE A 1 79 ? 1.732 -9.113 -1.851 1.00 97.00 79 ILE A C 1
ATOM 624 O O . ILE A 1 79 ? 0.932 -9.532 -1.022 1.00 97.00 79 ILE A O 1
ATOM 628 N N . ARG A 1 80 ? 2.785 -8.367 -1.505 1.00 96.25 80 ARG A N 1
ATOM 629 C CA . ARG A 1 80 ? 3.052 -8.025 -0.109 1.00 96.25 80 ARG A CA 1
ATOM 630 C C . ARG A 1 80 ? 1.939 -7.170 0.501 1.00 96.25 80 ARG A C 1
ATOM 632 O O . ARG A 1 80 ? 1.569 -7.404 1.647 1.00 96.25 80 ARG A O 1
ATOM 639 N N . LEU A 1 81 ? 1.403 -6.206 -0.244 1.00 96.94 81 LEU A N 1
ATOM 640 C CA . LEU A 1 81 ? 0.280 -5.385 0.216 1.00 96.94 81 LEU A CA 1
ATOM 641 C C . LEU A 1 81 ? -1.001 -6.211 0.363 1.00 96.94 81 LEU A C 1
ATOM 643 O O . LEU A 1 81 ? -1.692 -6.073 1.367 1.00 96.94 81 LEU A O 1
ATOM 647 N N . LEU A 1 82 ? -1.267 -7.126 -0.574 1.00 96.12 82 LEU A N 1
ATOM 648 C CA . LEU A 1 82 ? -2.391 -8.054 -0.468 1.00 96.12 82 LEU A CA 1
ATOM 649 C C . LEU A 1 82 ? -2.236 -8.992 0.740 1.00 96.12 82 LEU A C 1
ATOM 651 O O . LEU A 1 82 ? -3.169 -9.159 1.506 1.00 96.12 82 LEU A O 1
ATOM 655 N N . GLN A 1 83 ? -1.040 -9.530 0.992 1.00 95.88 83 GLN A N 1
ATOM 656 C CA . GLN A 1 83 ? -0.753 -10.323 2.196 1.00 95.88 83 GLN A CA 1
ATOM 657 C C . GLN A 1 83 ? -1.053 -9.572 3.491 1.00 95.88 83 GLN A C 1
ATOM 659 O O . GLN A 1 83 ? -1.572 -10.168 4.426 1.00 95.88 83 GLN A O 1
ATOM 664 N N . LEU A 1 84 ? -0.692 -8.288 3.558 1.00 96.06 84 LEU A N 1
ATOM 665 C CA . LEU A 1 84 ? -0.933 -7.456 4.737 1.00 96.06 84 LEU A CA 1
ATOM 666 C C . LEU A 1 84 ? -2.415 -7.115 4.920 1.00 96.06 84 LEU A C 1
ATOM 668 O O . LEU A 1 84 ? -2.824 -6.855 6.045 1.00 96.06 84 LEU A O 1
ATOM 672 N N . SER A 1 85 ? -3.207 -7.104 3.845 1.00 95.94 85 SER A N 1
ATOM 673 C CA . SER A 1 85 ? -4.639 -6.813 3.920 1.00 95.94 85 SER A CA 1
ATOM 674 C C . SER A 1 85 ? -5.478 -8.036 4.299 1.00 95.94 85 SER A C 1
ATOM 676 O O . SER A 1 85 ? -6.533 -7.886 4.916 1.00 95.94 85 SER A O 1
ATOM 678 N N . LEU A 1 86 ? -5.007 -9.247 3.990 1.00 95.44 86 LEU A N 1
ATOM 679 C CA . LEU A 1 86 ? -5.678 -10.487 4.375 1.00 95.44 86 LEU A C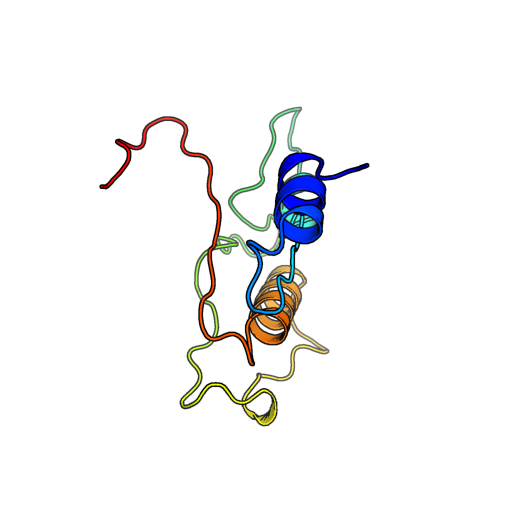A 1
ATOM 680 C C . LEU A 1 86 ? -5.868 -10.578 5.898 1.00 95.44 86 LEU A C 1
ATOM 682 O O . LEU A 1 86 ? -5.004 -10.184 6.678 1.00 95.44 86 LEU A O 1
ATOM 686 N N . GLY A 1 87 ? -7.028 -11.090 6.312 1.00 92.19 87 GLY A N 1
ATOM 687 C CA . GLY A 1 87 ? -7.424 -11.185 7.721 1.00 92.19 87 GLY A CA 1
ATOM 688 C C . GLY A 1 87 ? -8.054 -9.917 8.308 1.00 92.19 87 GLY A C 1
ATOM 689 O O . GLY A 1 87 ? -8.602 -9.983 9.404 1.00 92.19 87 GLY A O 1
ATOM 690 N N . HIS A 1 88 ? -8.047 -8.789 7.590 1.00 95.31 88 HIS A N 1
ATOM 691 C CA . HIS A 1 88 ? -8.720 -7.565 8.030 1.00 95.31 88 HIS A CA 1
ATOM 692 C C . HIS A 1 88 ? -10.155 -7.502 7.497 1.00 95.31 88 HIS A C 1
ATOM 694 O O . HIS A 1 88 ? -10.424 -7.836 6.344 1.00 95.31 88 HIS A O 1
ATOM 700 N N . ASN A 1 89 ? -11.091 -7.027 8.324 1.00 94.25 89 ASN A N 1
ATOM 701 C CA . ASN A 1 89 ? -12.485 -6.832 7.907 1.00 94.25 89 ASN A CA 1
ATOM 702 C C . ASN A 1 89 ? -12.675 -5.580 7.043 1.00 94.25 89 ASN A C 1
ATOM 704 O O . ASN A 1 89 ? -13.611 -5.509 6.252 1.00 94.25 89 ASN A O 1
ATOM 708 N N . ILE A 1 90 ? -11.810 -4.583 7.230 1.00 95.12 90 ILE A N 1
ATOM 709 C CA . ILE A 1 90 ? -11.837 -3.301 6.531 1.00 95.12 90 ILE A CA 1
ATOM 710 C C . ILE A 1 90 ? -10.418 -3.014 6.051 1.00 95.12 90 ILE A C 1
ATOM 712 O O . ILE A 1 90 ? -9.464 -3.119 6.820 1.00 95.12 90 ILE A O 1
ATOM 716 N N . VAL A 1 91 ? -10.293 -2.623 4.785 1.00 96.00 91 VAL A N 1
ATOM 717 C CA . VAL A 1 91 ? -9.031 -2.207 4.169 1.00 96.00 91 VAL A CA 1
ATOM 718 C C . VAL A 1 91 ? -9.248 -0.825 3.576 1.00 96.00 91 VAL A C 1
ATOM 720 O O . VAL A 1 91 ? -10.143 -0.637 2.755 1.00 96.00 91 VAL A O 1
ATOM 723 N N . LEU A 1 92 ? -8.443 0.142 4.011 1.00 95.69 92 LEU A N 1
ATOM 724 C CA . LEU A 1 92 ? -8.473 1.512 3.510 1.00 95.69 92 LEU A CA 1
ATOM 725 C C . LEU A 1 92 ? -7.179 1.777 2.745 1.00 95.69 92 LEU A C 1
ATOM 727 O O . LEU A 1 92 ? -6.093 1.623 3.301 1.00 95.69 92 LEU A O 1
ATOM 731 N N . ASP A 1 93 ? -7.304 2.181 1.485 1.00 94.56 93 ASP A N 1
ATOM 732 C CA . ASP A 1 93 ? -6.176 2.561 0.640 1.00 94.56 93 ASP A CA 1
ATOM 733 C C . ASP A 1 93 ? -6.206 4.077 0.423 1.00 94.56 93 ASP A C 1
ATOM 735 O O . ASP A 1 93 ? -7.134 4.612 -0.188 1.00 94.56 93 ASP A O 1
ATOM 739 N N . LEU A 1 94 ? -5.231 4.777 1.004 1.00 92.19 94 LEU A N 1
ATOM 740 C CA . LEU A 1 94 ? -5.199 6.237 1.039 1.00 92.19 94 LEU A CA 1
ATOM 741 C C . LEU A 1 94 ? -4.413 6.771 -0.158 1.00 92.19 94 LEU A C 1
ATOM 743 O O . LEU A 1 94 ? -3.209 6.538 -0.275 1.00 92.19 94 LEU A O 1
ATOM 747 N N . HIS A 1 95 ? -5.089 7.540 -1.008 1.00 88.19 95 HIS A N 1
ATOM 748 C CA . HIS A 1 95 ? -4.490 8.239 -2.142 1.00 88.19 95 HIS A CA 1
ATOM 749 C C . HIS A 1 95 ? -4.619 9.744 -1.938 1.00 88.19 95 HIS A C 1
ATOM 751 O O . HIS A 1 95 ? -5.610 10.212 -1.384 1.00 88.19 95 HIS A O 1
ATOM 757 N N . CYS A 1 96 ? -3.626 10.490 -2.411 1.00 80.62 96 CYS A N 1
ATOM 758 C CA . CYS A 1 96 ? -3.778 11.917 -2.655 1.00 80.62 96 CYS A CA 1
ATOM 759 C C . CYS A 1 96 ? -4.111 12.092 -4.137 1.00 80.62 96 CYS A C 1
ATOM 761 O O . CYS A 1 96 ? -3.510 11.422 -4.985 1.00 80.62 96 CYS A O 1
ATOM 763 N N . ASP A 1 97 ? -5.048 12.972 -4.448 1.00 69.62 97 ASP A N 1
ATOM 764 C CA . ASP A 1 97 ? -5.248 13.466 -5.801 1.00 69.62 97 ASP A CA 1
ATOM 765 C C . ASP A 1 97 ? -4.733 14.907 -5.912 1.00 69.62 97 ASP A C 1
ATOM 767 O O . ASP A 1 97 ? -4.611 15.613 -4.912 1.00 69.62 97 ASP A O 1
ATOM 771 N N . ASP A 1 98 ? -4.387 15.305 -7.137 1.00 59.19 98 ASP A N 1
ATOM 772 C CA . ASP A 1 98 ? -4.124 16.707 -7.476 1.00 59.19 98 ASP A CA 1
ATOM 773 C C . ASP A 1 98 ? -5.393 17.384 -8.059 1.00 59.19 98 ASP A C 1
ATOM 775 O O . ASP A 1 98 ? -5.429 18.603 -8.189 1.00 59.19 98 ASP A O 1
ATOM 779 N N . GLU A 1 99 ? -6.446 16.614 -8.396 1.00 54.69 99 GLU A N 1
ATOM 780 C CA . GLU A 1 99 ? -7.684 17.087 -9.062 1.00 54.69 99 GLU A CA 1
ATOM 781 C C . GLU A 1 99 ? -8.947 16.239 -8.751 1.00 54.69 99 GLU A C 1
ATOM 783 O O . GLU A 1 99 ? -9.884 16.181 -9.552 1.00 54.69 99 GLU A O 1
ATOM 788 N N . GLY A 1 100 ? -9.010 15.512 -7.633 1.00 51.12 100 GLY A N 1
ATOM 789 C CA . GLY A 1 100 ? -10.196 14.710 -7.317 1.00 51.12 100 GLY A CA 1
ATOM 790 C C . GLY A 1 100 ? -11.181 15.486 -6.452 1.00 51.12 100 GLY A C 1
ATOM 791 O O . GLY A 1 100 ? -10.848 15.998 -5.387 1.00 51.12 100 GLY A O 1
ATOM 792 N N . LEU A 1 101 ? -12.438 15.573 -6.894 1.00 51.44 101 LEU A N 1
ATOM 793 C CA . LEU A 1 101 ? -13.514 15.929 -5.973 1.00 51.44 101 LEU A CA 1
ATOM 794 C C . LEU A 1 101 ? -13.573 14.843 -4.887 1.00 51.44 101 LEU A C 1
ATOM 796 O O . LEU A 1 101 ? -13.599 13.661 -5.243 1.00 51.44 101 LEU A O 1
ATOM 800 N N . PRO A 1 102 ? -13.612 15.200 -3.590 1.00 49.34 102 PRO A N 1
ATOM 801 C CA . PRO A 1 102 ? -13.808 14.215 -2.541 1.00 49.34 102 PRO A CA 1
ATOM 802 C C . PRO A 1 102 ? -15.154 13.529 -2.780 1.00 49.34 102 PRO A C 1
ATOM 804 O O . PRO A 1 102 ? -16.210 14.146 -2.644 1.00 49.34 102 PRO A O 1
ATOM 807 N N . TYR A 1 103 ? -15.113 12.263 -3.191 1.00 55.03 103 TYR A N 1
ATOM 808 C CA . TYR A 1 103 ? -16.309 11.441 -3.291 1.00 55.03 103 TYR A CA 1
ATOM 809 C C . TYR A 1 103 ? -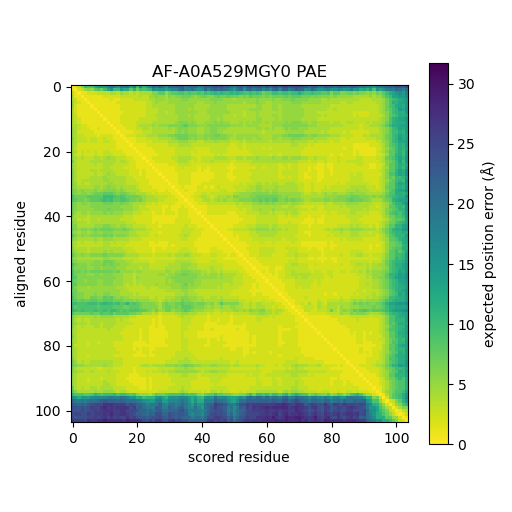16.766 11.121 -1.861 1.00 55.03 103 TYR A C 1
ATOM 811 O O . TYR A 1 103 ? -16.087 10.384 -1.143 1.00 55.03 103 TYR A O 1
ATOM 819 N N . LEU A 1 104 ? -17.877 11.744 -1.455 1.00 41.44 104 LEU A N 1
ATOM 820 C CA . LEU A 1 104 ? -18.696 11.363 -0.300 1.00 41.44 104 LEU A CA 1
ATOM 821 C C . LEU A 1 104 ? -19.710 10.296 -0.719 1.00 41.44 104 LEU A C 1
ATOM 823 O O . LEU A 1 104 ? -20.316 10.467 -1.802 1.00 41.44 104 LEU A O 1
#

pLDDT: mean 91.04, std 11.85, range [41.44, 97.94]